Protein AF-A0A133SCG5-F1 (afdb_monomer_lite)

Structure (mmCIF, N/CA/C/O backbone):
data_AF-A0A133SCG5-F1
#
_entry.id   AF-A0A133SCG5-F1
#
loop_
_atom_site.group_PDB
_atom_site.id
_atom_site.type_symbol
_atom_site.label_atom_id
_atom_site.label_alt_id
_atom_site.label_comp_id
_atom_site.label_asym_id
_atom_site.label_entity_id
_atom_site.label_seq_id
_atom_site.pdbx_PDB_ins_code
_atom_site.Cartn_x
_atom_site.Cartn_y
_atom_site.Cartn_z
_atom_site.occupancy
_atom_site.B_iso_or_equiv
_atom_site.auth_seq_id
_atom_site.auth_comp_id
_atom_site.auth_asym_id
_atom_site.auth_atom_id
_atom_site.pdbx_PDB_model_num
ATOM 1 N N . MET A 1 1 ? -0.084 27.067 -29.427 1.00 41.94 1 MET A N 1
ATOM 2 C CA . MET A 1 1 ? 0.267 25.676 -29.767 1.00 41.94 1 MET A CA 1
ATOM 3 C C . MET A 1 1 ? 1.770 25.523 -29.621 1.00 41.94 1 MET A C 1
ATOM 5 O O . MET A 1 1 ? 2.487 26.187 -30.356 1.00 41.94 1 MET A O 1
ATOM 9 N N . ASN A 1 2 ? 2.204 24.798 -28.585 1.00 37.66 2 ASN A N 1
ATOM 10 C CA . ASN A 1 2 ? 3.337 23.859 -28.562 1.00 37.66 2 ASN A CA 1
ATOM 11 C C . ASN A 1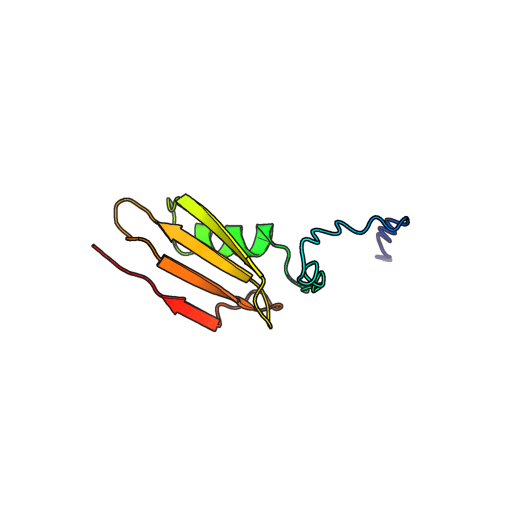 2 ? 3.740 23.583 -27.107 1.00 37.66 2 ASN A C 1
ATOM 13 O O . ASN A 1 2 ? 4.537 24.285 -26.494 1.00 37.66 2 ASN A O 1
ATOM 17 N N . LEU A 1 3 ? 3.092 22.536 -26.595 1.00 50.50 3 LEU A N 1
ATOM 18 C CA . LEU A 1 3 ? 3.463 21.699 -25.461 1.00 50.50 3 LEU A CA 1
ATOM 19 C C . LEU A 1 3 ? 4.824 21.059 -25.777 1.00 50.50 3 LEU A C 1
ATOM 21 O O . LEU A 1 3 ? 4.880 20.256 -26.700 1.00 50.50 3 LEU A O 1
ATOM 25 N N . PHE A 1 4 ? 5.902 21.364 -25.053 1.00 49.06 4 PHE A N 1
ATOM 26 C CA . PHE A 1 4 ? 7.095 20.510 -25.090 1.00 49.06 4 PHE A CA 1
ATOM 27 C C . PHE A 1 4 ? 7.832 20.490 -23.746 1.00 49.06 4 PHE A C 1
ATOM 29 O O . PHE A 1 4 ? 8.471 21.455 -23.344 1.00 49.06 4 PHE A O 1
ATOM 36 N N . LYS A 1 5 ? 7.713 19.319 -23.107 1.00 41.34 5 LYS A N 1
ATOM 37 C CA . LYS A 1 5 ? 8.699 18.613 -22.278 1.00 41.34 5 LYS A CA 1
ATOM 38 C C . LYS A 1 5 ? 9.363 19.410 -21.151 1.00 41.34 5 LYS A C 1
ATOM 40 O O . LYS A 1 5 ? 10.422 20.006 -21.322 1.00 41.34 5 LYS A O 1
ATOM 45 N N . LYS A 1 6 ? 8.831 19.233 -19.936 1.00 42.47 6 LYS A N 1
ATOM 46 C CA . LYS A 1 6 ? 9.666 19.245 -18.730 1.00 42.47 6 LYS A CA 1
ATOM 47 C C . LYS A 1 6 ? 10.552 17.998 -18.763 1.00 42.47 6 LYS A C 1
ATOM 49 O O . LYS A 1 6 ? 10.135 16.917 -18.374 1.00 42.47 6 LYS A O 1
ATOM 54 N N . ALA A 1 7 ? 11.756 18.155 -19.299 1.00 45.44 7 ALA A N 1
ATOM 55 C CA . ALA A 1 7 ? 12.850 17.233 -19.058 1.00 45.44 7 ALA A CA 1
ATOM 56 C C . ALA A 1 7 ? 13.347 17.484 -17.629 1.00 45.44 7 ALA A C 1
ATOM 58 O O . ALA A 1 7 ? 14.051 18.463 -17.387 1.00 45.44 7 ALA A O 1
ATOM 59 N N . LEU A 1 8 ? 12.950 16.634 -16.683 1.00 40.56 8 LEU A N 1
ATOM 60 C CA . LEU A 1 8 ? 13.601 16.565 -15.380 1.00 40.56 8 LEU A CA 1
ATOM 61 C C . LEU A 1 8 ? 14.659 15.463 -15.458 1.00 40.56 8 LEU A C 1
ATOM 63 O O . LEU A 1 8 ? 14.436 14.313 -15.103 1.00 40.56 8 LEU A O 1
ATOM 67 N N . VAL A 1 9 ? 15.811 15.835 -16.012 1.00 40.50 9 VAL A N 1
ATOM 68 C CA . VAL A 1 9 ? 17.041 15.054 -15.900 1.00 40.50 9 VAL A CA 1
ATOM 69 C C . VAL A 1 9 ? 17.597 15.329 -14.506 1.00 40.50 9 VAL A C 1
ATOM 71 O O . VAL A 1 9 ? 18.234 16.360 -14.292 1.00 40.50 9 VAL A O 1
ATOM 74 N N . ILE A 1 10 ? 17.349 14.430 -13.554 1.00 53.81 10 ILE A N 1
ATOM 75 C CA . ILE A 1 10 ? 18.142 14.368 -12.322 1.00 53.81 10 ILE A CA 1
ATOM 76 C C . ILE A 1 10 ? 19.294 13.418 -12.620 1.00 53.81 10 ILE A C 1
ATOM 78 O O . ILE A 1 10 ? 19.175 12.198 -12.557 1.00 53.81 10 ILE A O 1
ATOM 82 N N . GLY A 1 11 ? 20.398 14.010 -13.066 1.00 34.44 11 GLY A N 1
ATOM 83 C CA . GLY A 1 11 ? 21.660 13.311 -13.195 1.00 34.44 11 GLY A CA 1
ATOM 84 C C . GLY A 1 11 ? 22.288 13.052 -11.830 1.00 34.44 11 GLY A C 1
ATOM 85 O O . GLY A 1 11 ? 22.206 13.886 -10.932 1.00 34.44 11 GLY A O 1
ATOM 86 N N . GLY A 1 12 ? 23.020 11.944 -11.749 1.00 33.66 12 GLY A N 1
ATOM 87 C CA . GLY A 1 12 ? 24.207 11.856 -10.908 1.00 33.66 12 GLY A CA 1
ATOM 88 C C . GLY A 1 12 ? 24.182 10.754 -9.857 1.00 33.66 12 GLY A C 1
ATOM 89 O O . GLY A 1 12 ? 23.487 10.872 -8.863 1.00 33.66 12 GLY A O 1
ATOM 90 N N . LEU A 1 13 ? 25.087 9.785 -10.047 1.00 35.62 13 LEU A N 1
ATOM 91 C CA . LEU A 1 13 ? 25.850 9.114 -8.983 1.00 35.62 13 LEU A CA 1
ATOM 92 C C . LEU A 1 13 ? 24.982 8.298 -8.004 1.00 35.62 13 LEU A C 1
ATOM 94 O O . LEU A 1 13 ? 24.448 8.797 -7.029 1.00 35.62 13 LEU A O 1
ATOM 98 N N . GLY A 1 14 ? 24.844 6.990 -8.192 1.00 39.09 14 GLY A N 1
ATOM 99 C CA . GLY A 1 14 ? 25.972 6.100 -7.934 1.00 39.09 14 GLY A CA 1
ATOM 100 C C . GLY A 1 14 ? 26.356 6.117 -6.452 1.00 39.09 14 GLY A C 1
ATOM 101 O O . GLY A 1 14 ? 27.447 6.563 -6.132 1.00 39.09 14 GLY A O 1
ATOM 102 N N . MET A 1 15 ? 25.476 5.640 -5.567 1.00 43.09 15 MET A N 1
ATOM 103 C CA . MET A 1 15 ? 25.826 5.250 -4.196 1.00 43.09 15 MET A CA 1
ATOM 104 C C . MET A 1 15 ? 25.015 4.011 -3.815 1.00 43.09 15 MET A C 1
ATOM 106 O O . MET A 1 15 ? 23.874 4.084 -3.367 1.00 43.09 15 MET A O 1
ATOM 110 N N . SER A 1 16 ? 25.638 2.859 -4.042 1.00 41.81 16 SER A N 1
ATOM 111 C CA . SER A 1 16 ? 25.217 1.553 -3.561 1.00 41.81 16 SER A CA 1
ATOM 112 C C . SER A 1 16 ? 25.051 1.571 -2.041 1.00 41.81 16 SER A C 1
ATOM 114 O O . SER A 1 16 ? 26.032 1.756 -1.320 1.00 41.81 16 SER A O 1
ATOM 116 N N . LEU A 1 17 ? 23.850 1.299 -1.531 1.00 42.22 17 LEU A N 1
ATOM 117 C CA . LEU A 1 17 ? 23.687 0.888 -0.136 1.00 42.22 17 LEU A CA 1
ATOM 118 C C . LEU A 1 17 ? 23.897 -0.621 -0.042 1.00 42.22 17 LEU A C 1
ATOM 120 O O . LEU A 1 17 ? 22.967 -1.417 -0.028 1.00 42.22 17 LEU A O 1
ATOM 124 N N . ALA A 1 18 ? 25.176 -0.992 -0.009 1.00 37.53 18 ALA A N 1
ATOM 125 C CA . ALA A 1 18 ? 25.648 -2.326 0.318 1.00 37.53 18 ALA A CA 1
ATOM 126 C C . ALA A 1 18 ? 25.337 -2.671 1.781 1.00 37.53 18 ALA A C 1
ATOM 128 O O . ALA A 1 18 ? 26.132 -2.372 2.667 1.00 37.53 18 ALA A O 1
ATOM 129 N N . PHE A 1 19 ? 24.224 -3.359 2.038 1.00 36.19 19 PHE A N 1
ATOM 130 C CA . PHE A 1 19 ? 24.101 -4.173 3.245 1.00 36.19 19 PHE A CA 1
ATOM 131 C C . PHE A 1 19 ? 24.606 -5.577 2.930 1.00 36.19 19 PHE A C 1
ATOM 133 O O . PHE A 1 19 ? 23.895 -6.435 2.422 1.00 36.19 19 PHE A O 1
ATOM 140 N N . SER A 1 20 ? 25.892 -5.789 3.204 1.00 38.28 20 SER A N 1
ATOM 141 C CA . SER A 1 20 ? 26.473 -7.120 3.295 1.00 38.28 20 SER A CA 1
ATOM 142 C C . SER A 1 20 ? 26.874 -7.369 4.742 1.00 38.28 20 SER A C 1
ATOM 144 O O . SER A 1 20 ? 27.863 -6.832 5.227 1.00 38.28 20 SER A O 1
ATOM 146 N N . LEU A 1 21 ? 26.127 -8.239 5.409 1.00 50.69 21 LEU A N 1
ATOM 147 C CA . LEU A 1 21 ? 26.740 -9.461 5.916 1.00 50.69 21 LEU A CA 1
ATOM 148 C C . LEU A 1 21 ? 26.077 -10.623 5.167 1.00 50.69 21 LEU A C 1
ATOM 150 O O . LEU A 1 21 ? 25.329 -11.407 5.732 1.00 50.69 21 LEU A O 1
ATOM 154 N N . GLY A 1 22 ? 26.330 -10.678 3.853 1.00 39.19 22 GLY A N 1
ATOM 155 C CA . GLY A 1 22 ? 26.064 -11.860 3.033 1.00 39.19 22 GLY A CA 1
ATOM 156 C C . GLY A 1 22 ? 24.664 -11.993 2.432 1.00 39.19 22 GLY A C 1
ATOM 157 O O . GLY A 1 22 ? 24.050 -13.040 2.596 1.00 39.19 22 GLY A O 1
ATOM 158 N N . GLY A 1 23 ? 24.185 -11.005 1.669 1.00 36.91 23 GLY A N 1
ATOM 159 C CA . GLY A 1 23 ? 23.034 -11.243 0.790 1.00 36.91 23 GLY A CA 1
ATOM 160 C C . GLY A 1 23 ? 22.384 -9.990 0.214 1.00 36.91 23 GLY A C 1
ATOM 161 O O . GLY A 1 23 ? 21.475 -9.459 0.822 1.00 36.91 23 GLY A O 1
ATOM 162 N N . ILE A 1 24 ? 22.866 -9.572 -0.961 1.00 44.16 24 ILE A N 1
ATOM 163 C CA . ILE A 1 24 ? 22.149 -8.851 -2.032 1.00 44.16 24 ILE A CA 1
ATOM 164 C 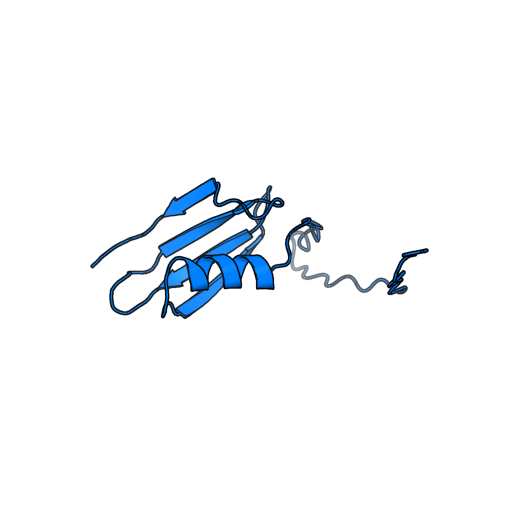C . ILE A 1 24 ? 21.295 -7.642 -1.592 1.00 44.16 24 ILE A C 1
ATOM 166 O O . ILE A 1 24 ? 20.158 -7.753 -1.152 1.00 44.16 24 ILE A O 1
ATOM 170 N N . VAL A 1 25 ? 21.865 -6.459 -1.825 1.00 42.12 25 VAL A N 1
ATOM 171 C CA . VAL A 1 25 ? 21.177 -5.160 -1.898 1.00 42.12 25 VAL A CA 1
ATOM 172 C C . VAL A 1 25 ? 19.973 -5.273 -2.833 1.00 42.12 25 VAL A C 1
ATOM 174 O O . VAL A 1 25 ? 20.165 -5.790 -3.936 1.00 42.12 25 VAL A O 1
ATOM 177 N N . PRO A 1 26 ? 18.772 -4.796 -2.456 1.00 40.91 26 PRO A N 1
ATOM 178 C CA . PRO A 1 26 ? 17.616 -4.900 -3.326 1.00 40.91 26 PRO A CA 1
ATOM 179 C C . PRO A 1 26 ? 17.920 -4.141 -4.612 1.00 40.91 26 PRO A C 1
ATOM 181 O O . PRO A 1 26 ? 18.249 -2.953 -4.603 1.00 40.91 26 PRO A O 1
ATOM 184 N N . THR A 1 27 ? 17.861 -4.871 -5.719 1.00 44.03 27 THR A N 1
ATOM 185 C CA . THR A 1 27 ? 17.686 -4.319 -7.053 1.00 44.03 27 THR A CA 1
ATOM 186 C C . THR A 1 27 ? 16.596 -3.259 -6.950 1.00 44.03 27 THR A C 1
ATOM 188 O O . THR A 1 27 ? 15.460 -3.585 -6.622 1.00 44.03 27 THR A O 1
ATOM 191 N N . THR A 1 28 ? 16.938 -1.987 -7.152 1.00 46.94 28 THR A N 1
ATOM 192 C CA . THR A 1 28 ? 15.943 -0.925 -7.312 1.00 46.94 28 THR A CA 1
ATOM 193 C C . THR A 1 28 ? 15.196 -1.222 -8.601 1.00 46.94 28 THR A C 1
ATOM 195 O O . THR A 1 28 ? 15.634 -0.824 -9.682 1.00 46.94 28 THR A O 1
ATOM 198 N N . ALA A 1 29 ? 14.134 -2.011 -8.490 1.00 49.16 29 ALA A N 1
ATOM 199 C CA . ALA A 1 29 ? 13.147 -2.142 -9.533 1.00 49.16 29 ALA A CA 1
ATOM 200 C C . ALA A 1 29 ? 12.526 -0.753 -9.716 1.00 49.16 29 ALA A C 1
ATOM 202 O O . ALA A 1 29 ? 12.072 -0.118 -8.763 1.00 49.16 29 ALA A O 1
ATOM 203 N N . VAL A 1 30 ? 12.676 -0.225 -10.927 1.00 52.00 30 VAL A N 1
ATOM 204 C CA . VAL A 1 30 ? 12.087 1.047 -11.329 1.00 52.00 30 VAL A CA 1
ATOM 205 C C . VAL A 1 30 ? 10.703 0.691 -11.839 1.00 52.00 30 VAL A C 1
ATOM 207 O O . VAL A 1 30 ? 10.576 0.266 -12.984 1.00 52.00 30 VAL A O 1
ATOM 210 N N . PHE A 1 31 ? 9.705 0.790 -10.970 1.00 57.56 31 PHE A N 1
ATOM 211 C CA . PHE A 1 31 ? 8.309 0.627 -11.358 1.00 57.56 31 PHE A CA 1
ATOM 212 C C . PHE A 1 31 ? 7.795 1.928 -11.972 1.00 57.56 31 PHE A C 1
ATOM 214 O O . PHE A 1 31 ? 8.310 3.009 -11.674 1.00 57.56 31 PHE A O 1
ATOM 221 N N . ALA A 1 32 ? 6.810 1.824 -12.865 1.00 63.38 32 ALA A N 1
ATOM 222 C CA . ALA A 1 32 ? 6.155 2.997 -13.438 1.00 63.38 32 ALA A CA 1
ATOM 223 C C . ALA A 1 32 ? 5.306 3.758 -12.403 1.00 63.38 32 ALA A C 1
ATOM 225 O O . ALA A 1 32 ? 5.116 4.963 -12.560 1.00 63.38 32 ALA A O 1
ATOM 226 N N . ILE A 1 33 ? 4.869 3.069 -11.346 1.00 69.69 33 ILE A N 1
ATOM 227 C CA . ILE A 1 33 ? 4.186 3.645 -10.191 1.00 69.69 33 ILE A CA 1
ATOM 228 C C . ILE A 1 33 ? 5.171 4.046 -9.088 1.00 69.69 33 ILE A C 1
ATOM 230 O O . ILE A 1 33 ? 6.107 3.309 -8.764 1.00 69.69 33 ILE A O 1
ATOM 234 N N . ASP A 1 34 ? 4.928 5.200 -8.471 1.00 82.62 34 ASP A N 1
ATOM 235 C CA . ASP A 1 34 ? 5.668 5.636 -7.292 1.00 82.62 34 ASP A CA 1
ATOM 236 C C . ASP A 1 34 ? 5.138 4.952 -6.015 1.00 82.62 34 ASP A C 1
ATOM 238 O O . ASP A 1 34 ? 3.944 4.712 -5.839 1.00 82.62 34 ASP A O 1
ATOM 242 N N . ALA A 1 35 ? 6.030 4.694 -5.056 1.00 82.12 35 ALA A N 1
ATOM 243 C CA . ALA A 1 35 ? 5.687 4.145 -3.739 1.00 82.12 35 ALA A CA 1
ATOM 244 C C . ALA A 1 35 ? 4.618 4.963 -2.979 1.00 82.12 35 ALA A C 1
ATOM 246 O O . ALA A 1 35 ? 3.857 4.408 -2.183 1.00 82.12 35 ALA A O 1
ATOM 247 N N . ASP A 1 36 ? 4.583 6.279 -3.197 1.00 87.19 36 ASP A N 1
ATOM 248 C CA . ASP A 1 36 ? 3.586 7.176 -2.608 1.00 87.19 36 ASP A CA 1
ATOM 249 C C . ASP A 1 36 ? 2.219 7.003 -3.288 1.00 87.19 36 ASP A C 1
ATOM 251 O O . ASP A 1 36 ? 1.199 6.948 -2.609 1.00 87.19 36 ASP A O 1
ATOM 255 N N . GLU A 1 37 ? 2.197 6.802 -4.609 1.00 89.88 37 GLU A N 1
ATOM 256 C CA . GLU A 1 37 ? 0.968 6.565 -5.374 1.00 89.88 37 GLU A CA 1
ATOM 257 C C . GLU A 1 37 ? 0.306 5.239 -4.971 1.00 89.88 37 GLU A C 1
ATOM 259 O O . GLU A 1 37 ? -0.905 5.187 -4.766 1.00 89.88 37 GLU A O 1
ATOM 264 N N . ALA A 1 38 ? 1.096 4.185 -4.735 1.00 89.38 38 ALA A N 1
ATOM 265 C CA . ALA A 1 38 ? 0.582 2.925 -4.196 1.00 89.38 38 ALA A CA 1
ATOM 266 C C . ALA A 1 38 ? -0.088 3.106 -2.813 1.00 89.38 38 ALA A C 1
ATOM 268 O O . ALA A 1 38 ? -1.145 2.537 -2.531 1.00 89.38 38 ALA A O 1
ATOM 269 N N . GLN A 1 39 ? 0.495 3.930 -1.939 1.00 90.69 39 GLN A N 1
ATOM 270 C CA . GLN A 1 39 ? -0.083 4.231 -0.624 1.00 90.69 39 GLN A CA 1
ATOM 271 C C . GLN A 1 39 ? -1.347 5.096 -0.717 1.00 90.69 39 GLN A C 1
ATOM 273 O O . GLN A 1 39 ? -2.294 4.878 0.048 1.00 90.69 39 GLN A O 1
ATOM 278 N N . ASP A 1 40 ? -1.379 6.044 -1.652 1.00 93.31 40 ASP A N 1
ATOM 279 C CA . ASP A 1 40 ? -2.541 6.894 -1.913 1.00 93.31 40 ASP A CA 1
ATOM 280 C C . ASP A 1 40 ? -3.730 6.058 -2.408 1.00 93.31 40 ASP A C 1
ATOM 282 O O . ASP A 1 40 ? -4.827 6.187 -1.867 1.00 93.31 40 ASP A O 1
ATOM 286 N N . ILE A 1 41 ? -3.506 5.110 -3.328 1.00 93.06 41 ILE A N 1
ATOM 287 C CA . ILE A 1 41 ? -4.544 4.177 -3.806 1.00 93.06 41 ILE A CA 1
ATOM 288 C C . ILE A 1 41 ? -5.164 3.399 -2.637 1.00 93.06 41 ILE A C 1
ATOM 290 O O . ILE A 1 41 ? -6.389 3.342 -2.500 1.00 93.06 41 ILE A O 1
ATOM 294 N N . VAL A 1 42 ? -4.341 2.834 -1.747 1.00 92.25 42 VAL A N 1
ATOM 295 C CA . VAL A 1 42 ? -4.845 2.098 -0.573 1.00 92.25 42 VAL A CA 1
ATOM 296 C C . VAL A 1 42 ? -5.582 3.012 0.403 1.00 92.25 42 VAL A C 1
ATOM 298 O O . VAL A 1 42 ? -6.596 2.606 0.976 1.00 92.25 42 VAL A O 1
ATOM 301 N N . SER A 1 43 ? -5.116 4.247 0.577 1.00 93.00 43 SER A N 1
ATOM 302 C CA . SER A 1 43 ? -5.770 5.236 1.438 1.00 93.00 43 SER A CA 1
ATOM 303 C C . SER A 1 43 ? -7.134 5.674 0.896 1.00 93.00 43 SER A C 1
ATOM 305 O O . SER A 1 43 ? -8.064 5.877 1.681 1.00 93.00 43 SER A O 1
ATOM 307 N N . ASP A 1 44 ? -7.273 5.765 -0.427 1.00 94.25 44 ASP A N 1
ATOM 308 C CA . ASP A 1 44 ? -8.529 6.083 -1.108 1.00 94.25 44 ASP A CA 1
ATOM 309 C C . ASP A 1 44 ? -9.524 4.915 -1.049 1.00 94.25 44 ASP A C 1
ATOM 311 O O . ASP A 1 44 ? -10.715 5.120 -0.792 1.00 94.25 44 ASP A O 1
ATOM 315 N N . MET A 1 45 ? -9.046 3.680 -1.234 1.00 92.12 45 MET A N 1
ATOM 316 C CA . MET A 1 45 ? -9.874 2.472 -1.137 1.00 92.12 45 MET A CA 1
ATOM 317 C C . MET A 1 45 ? -10.346 2.202 0.293 1.00 92.12 45 MET A C 1
ATOM 319 O O . MET A 1 45 ? -11.508 1.851 0.523 1.00 92.12 45 MET A O 1
ATOM 323 N N . TYR A 1 46 ? -9.452 2.380 1.264 1.00 92.44 46 TYR A N 1
ATOM 324 C CA . TYR A 1 46 ? -9.699 2.083 2.668 1.00 92.44 46 TYR A CA 1
ATOM 325 C C . TYR A 1 46 ? -9.492 3.337 3.528 1.00 92.44 46 TYR A C 1
ATOM 327 O O . TYR A 1 46 ? -8.512 3.450 4.265 1.00 92.44 46 TYR A O 1
ATOM 335 N N . PRO A 1 47 ? -10.440 4.289 3.507 1.00 91.25 47 PRO A N 1
ATOM 336 C CA . PRO A 1 47 ? -10.273 5.558 4.198 1.00 91.25 47 PRO A CA 1
ATOM 337 C C . PRO A 1 47 ? -10.105 5.371 5.709 1.00 91.25 47 PRO A C 1
ATOM 339 O O . PRO A 1 47 ? -10.904 4.712 6.383 1.00 91.25 47 PRO A O 1
ATOM 342 N N . GLY A 1 48 ? -9.066 6.004 6.255 1.00 90.75 48 GLY A N 1
ATOM 343 C CA . GLY A 1 48 ? -8.741 5.954 7.681 1.00 90.75 48 GLY A CA 1
ATOM 344 C C . GLY A 1 48 ? -7.959 4.711 8.115 1.00 90.75 48 GLY A C 1
ATOM 345 O O . GLY A 1 48 ? -7.907 4.421 9.315 1.00 90.75 48 GLY A O 1
ATOM 346 N N . VAL A 1 49 ? -7.365 3.971 7.174 1.00 93.50 49 VAL A N 1
ATOM 347 C CA . VAL A 1 49 ? -6.336 2.981 7.502 1.00 93.50 49 VAL A CA 1
ATOM 348 C C . VAL A 1 49 ? -5.019 3.649 7.873 1.00 93.50 49 VAL A C 1
ATOM 350 O O . VAL A 1 49 ? -4.681 4.736 7.416 1.00 93.50 49 VAL A O 1
ATOM 353 N N . MET A 1 50 ? -4.280 2.976 8.740 1.00 94.69 50 MET A N 1
ATOM 354 C CA . MET A 1 50 ? -2.891 3.257 9.044 1.00 94.69 50 MET A CA 1
ATOM 355 C C . MET A 1 50 ? -2.039 2.318 8.202 1.00 94.69 50 MET A C 1
ATOM 357 O O . MET A 1 50 ? -2.072 1.103 8.409 1.00 94.69 50 MET A O 1
ATOM 361 N N . ILE A 1 51 ? -1.280 2.885 7.272 1.00 92.88 51 ILE A N 1
ATOM 362 C CA . ILE A 1 51 ? -0.250 2.164 6.528 1.00 92.88 51 ILE A CA 1
ATOM 363 C C 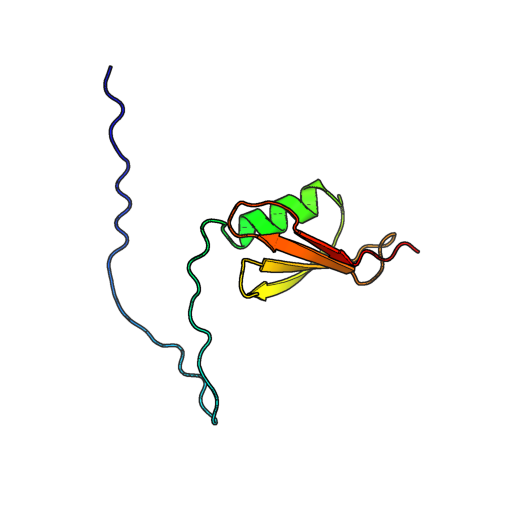. ILE A 1 51 ? 0.974 2.039 7.436 1.00 92.88 51 ILE A C 1
ATOM 365 O O . ILE A 1 51 ? 1.405 3.019 8.046 1.00 92.88 51 ILE A O 1
ATOM 369 N N . TYR A 1 52 ? 1.506 0.827 7.570 1.00 89.50 52 TYR A N 1
ATOM 370 C CA . TYR A 1 52 ? 2.643 0.542 8.452 1.00 89.50 52 TYR A CA 1
ATOM 371 C C . TYR A 1 52 ? 3.819 -0.126 7.740 1.00 89.50 52 TYR A C 1
ATOM 373 O O . TYR A 1 52 ? 4.879 -0.291 8.346 1.00 89.50 52 TYR A O 1
ATOM 381 N N . GLY A 1 53 ? 3.655 -0.504 6.474 1.00 87.56 53 GLY A N 1
ATOM 382 C CA . GLY A 1 53 ? 4.719 -1.097 5.684 1.00 87.56 53 GLY A CA 1
ATOM 383 C C . GLY A 1 53 ? 4.447 -1.000 4.192 1.00 87.56 53 GLY A C 1
ATOM 384 O O . GLY A 1 53 ? 3.299 -0.920 3.756 1.00 87.56 53 GLY A O 1
ATOM 385 N N . LEU A 1 54 ? 5.534 -1.008 3.434 1.00 89.56 54 LEU A N 1
ATOM 386 C CA . LEU A 1 54 ? 5.539 -1.061 1.985 1.00 89.56 54 LEU A CA 1
ATOM 387 C C . LEU A 1 54 ? 6.649 -2.025 1.571 1.00 89.56 54 LEU A C 1
ATOM 389 O O . LEU A 1 54 ? 7.808 -1.831 1.947 1.00 89.56 54 LEU A O 1
ATOM 393 N N . GLU A 1 55 ? 6.292 -3.053 0.816 1.00 88.56 55 GLU A N 1
ATOM 394 C CA . GLU A 1 55 ? 7.218 -4.061 0.315 1.00 88.56 55 GLU A CA 1
ATOM 395 C C . GLU A 1 55 ? 7.290 -3.984 -1.209 1.00 88.56 55 GLU A C 1
ATOM 397 O O . GLU A 1 55 ? 6.281 -3.799 -1.886 1.00 88.56 55 GLU A O 1
ATOM 402 N N . VAL A 1 56 ? 8.501 -4.103 -1.753 1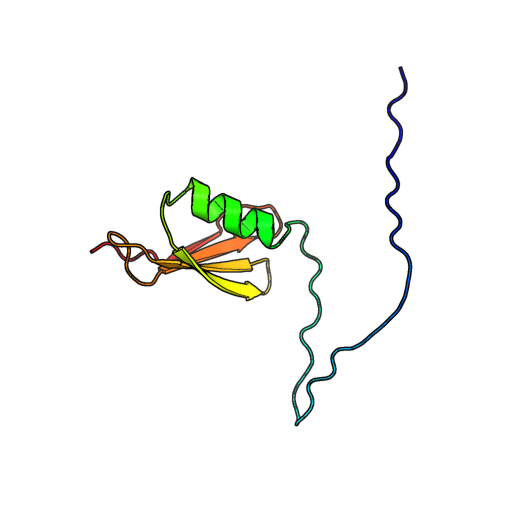.00 86.94 56 VAL A N 1
ATOM 403 C CA . VAL A 1 56 ? 8.713 -4.211 -3.199 1.00 86.94 56 VAL A CA 1
ATOM 404 C C . VAL A 1 56 ? 8.511 -5.667 -3.599 1.00 86.94 56 VAL A C 1
ATOM 406 O O . VAL A 1 56 ? 9.211 -6.542 -3.086 1.00 86.94 56 VAL A O 1
ATOM 409 N N . VAL A 1 57 ? 7.591 -5.915 -4.526 1.00 85.25 57 VAL A N 1
ATOM 410 C CA . VAL A 1 57 ? 7.320 -7.240 -5.103 1.00 85.25 57 VAL A CA 1
ATOM 411 C C . VAL A 1 57 ? 7.696 -7.255 -6.586 1.00 85.25 57 VAL A C 1
ATOM 413 O O . VAL A 1 57 ? 8.064 -6.223 -7.135 1.00 85.25 57 VAL A O 1
ATOM 416 N N . GLU A 1 58 ? 7.665 -8.424 -7.234 1.00 80.50 58 GLU A N 1
ATOM 417 C CA . GLU A 1 58 ? 8.161 -8.599 -8.614 1.00 80.50 58 GLU A CA 1
ATOM 418 C C . GLU A 1 58 ? 7.538 -7.607 -9.610 1.00 80.50 58 GLU A C 1
ATOM 420 O O . GLU A 1 58 ? 8.269 -7.017 -10.402 1.00 80.50 58 GLU A O 1
ATOM 425 N N . ASP A 1 59 ? 6.234 -7.344 -9.478 1.00 81.12 59 ASP A N 1
ATOM 426 C CA . ASP A 1 59 ? 5.461 -6.534 -10.425 1.00 81.12 59 ASP A CA 1
ATOM 427 C C . ASP A 1 59 ? 4.930 -5.215 -9.833 1.00 81.12 59 ASP A C 1
ATOM 429 O O . ASP A 1 59 ? 4.043 -4.605 -10.421 1.00 81.12 59 ASP A O 1
ATOM 433 N N . GLY A 1 60 ? 5.434 -4.757 -8.678 1.00 87.69 60 GLY A N 1
ATOM 434 C CA . GLY A 1 60 ? 5.007 -3.488 -8.074 1.00 87.69 60 GLY A CA 1
ATOM 435 C C . GLY A 1 60 ? 5.243 -3.398 -6.566 1.00 87.69 60 GLY A C 1
ATOM 436 O O . GLY A 1 60 ? 6.324 -3.717 -6.064 1.00 87.69 60 GLY A O 1
ATOM 437 N N . TYR A 1 61 ? 4.222 -2.962 -5.827 1.00 89.75 61 TYR A N 1
ATOM 438 C CA . TYR A 1 61 ? 4.288 -2.751 -4.382 1.00 89.75 61 TYR A CA 1
ATOM 439 C C . TYR A 1 61 ? 3.186 -3.494 -3.636 1.00 89.75 61 TYR A C 1
ATOM 441 O O . TYR A 1 61 ? 2.020 -3.441 -4.013 1.00 89.75 61 TYR A O 1
ATOM 449 N N . GLN A 1 62 ? 3.541 -4.107 -2.512 1.00 93.38 62 GLN A N 1
ATOM 450 C CA . GLN A 1 62 ? 2.578 -4.563 -1.519 1.00 93.38 62 GLN A CA 1
ATOM 451 C C . GLN A 1 62 ? 2.506 -3.548 -0.375 1.00 93.38 62 GLN A C 1
ATOM 453 O O . GLN A 1 62 ? 3.498 -3.257 0.293 1.00 93.38 62 GLN A O 1
ATOM 458 N N . VAL A 1 63 ? 1.316 -3.008 -0.139 1.00 93.12 63 VAL A N 1
ATOM 459 C CA . VAL A 1 63 ? 1.036 -2.036 0.919 1.00 93.12 63 VAL A CA 1
ATOM 460 C C . VAL A 1 63 ? 0.418 -2.764 2.105 1.00 93.12 63 VAL A C 1
ATOM 462 O O . VAL A 1 63 ? -0.601 -3.440 1.965 1.00 93.12 63 VAL A O 1
ATOM 465 N N . LEU A 1 64 ? 1.011 -2.600 3.286 1.00 92.69 64 LEU A N 1
ATOM 466 C CA . LEU A 1 64 ? 0.571 -3.215 4.536 1.00 92.69 64 LEU A CA 1
ATOM 467 C C . LEU A 1 64 ? -0.152 -2.182 5.405 1.00 92.69 64 LEU A C 1
ATOM 469 O O . LEU A 1 64 ? 0.413 -1.136 5.742 1.00 92.69 64 LEU A O 1
ATOM 473 N N . PHE A 1 65 ? -1.390 -2.473 5.801 1.00 95.00 65 PHE A N 1
ATOM 474 C CA . PHE A 1 65 ? -2.231 -1.520 6.524 1.00 95.00 65 PHE A CA 1
ATOM 475 C C . PHE A 1 65 ? -3.180 -2.181 7.528 1.00 95.00 65 PHE A C 1
ATOM 477 O O . PHE A 1 65 ? -3.450 -3.380 7.492 1.00 95.00 65 PHE A O 1
ATOM 484 N N . HIS A 1 66 ? -3.695 -1.388 8.465 1.00 94.50 66 HIS A N 1
ATOM 485 C CA . HIS A 1 66 ? -4.770 -1.804 9.366 1.00 94.50 66 HIS A CA 1
ATOM 486 C C . HIS A 1 66 ? -5.609 -0.599 9.810 1.00 94.50 66 HIS A C 1
ATOM 488 O O . HIS A 1 66 ? -5.198 0.550 9.696 1.00 94.50 66 HIS A O 1
ATOM 494 N N . SER A 1 67 ? -6.781 -0.830 10.391 1.00 92.38 67 SER A N 1
ATOM 495 C CA . SER A 1 67 ? -7.583 0.205 11.054 1.00 92.38 67 SER A CA 1
ATOM 496 C C . SER A 1 67 ? -8.298 -0.364 12.282 1.00 92.38 67 SER A C 1
ATOM 498 O O . SER A 1 67 ? -8.004 -1.461 12.751 1.00 92.38 67 SER A O 1
ATOM 500 N N . GLN A 1 68 ? -9.241 0.385 12.858 1.00 90.81 68 GLN A N 1
ATOM 501 C CA . GLN A 1 68 ? -10.109 -0.167 13.904 1.00 90.81 68 GLN A CA 1
ATOM 502 C C . GLN A 1 68 ? -11.082 -1.223 13.354 1.00 90.81 68 GLN A C 1
ATOM 504 O O . GLN A 1 68 ? -11.472 -2.128 14.090 1.00 90.81 68 GLN A O 1
ATOM 509 N N . ARG A 1 69 ? -11.472 -1.095 12.077 1.00 89.56 69 ARG A N 1
ATOM 510 C CA . ARG A 1 69 ? -12.452 -1.959 11.392 1.00 89.56 69 ARG A CA 1
ATOM 511 C C . ARG A 1 69 ? -11.797 -3.067 10.570 1.00 89.56 69 ARG A C 1
ATOM 513 O O . ARG A 1 69 ? -12.416 -4.097 10.333 1.00 89.56 69 ARG A O 1
ATOM 520 N N . ILE A 1 70 ? -10.561 -2.837 10.141 1.00 89.88 70 ILE A N 1
ATOM 521 C CA . ILE A 1 70 ? -9.784 -3.737 9.295 1.00 89.88 70 ILE A CA 1
ATOM 522 C C . ILE A 1 70 ? -8.592 -4.214 10.126 1.00 89.88 70 ILE A C 1
ATOM 524 O O . ILE A 1 70 ? -7.832 -3.398 10.645 1.00 89.88 70 ILE A O 1
ATOM 528 N N . GLY A 1 71 ? -8.455 -5.522 10.322 1.00 91.38 71 GLY A N 1
ATOM 529 C CA . GLY A 1 71 ? -7.263 -6.121 10.918 1.00 91.38 71 GLY A CA 1
ATOM 530 C C . GLY A 1 71 ? -6.019 -5.908 10.045 1.00 91.38 71 GLY A C 1
ATOM 531 O O . GLY A 1 71 ? -6.110 -5.287 8.990 1.00 91.38 71 GLY A O 1
ATOM 532 N N . PRO A 1 72 ? -4.845 -6.403 10.463 1.00 92.69 72 PRO A N 1
ATOM 533 C CA . PRO A 1 72 ? -3.660 -6.409 9.606 1.00 92.69 72 PRO A CA 1
ATOM 534 C C . PRO A 1 72 ? -3.998 -7.018 8.241 1.00 92.69 72 PRO A C 1
ATOM 536 O O . PRO A 1 72 ? -4.51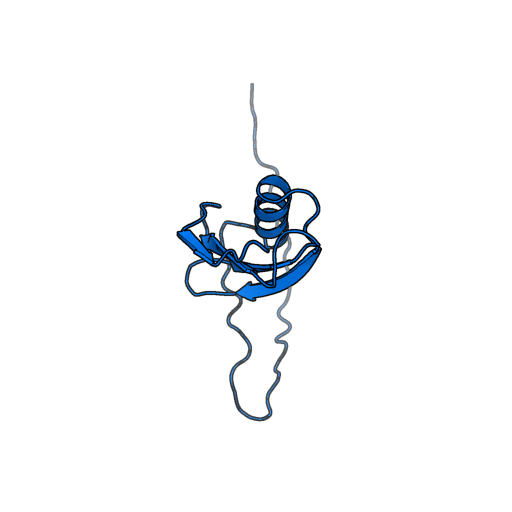2 -8.134 8.181 1.00 92.69 72 PRO A O 1
ATOM 539 N N . SER A 1 73 ? -3.802 -6.234 7.187 1.00 94.75 73 SER A N 1
ATOM 540 C CA . SER A 1 73 ? -4.220 -6.532 5.818 1.00 94.75 73 SER A CA 1
ATOM 541 C C . SER A 1 73 ? -3.172 -6.027 4.833 1.00 94.75 73 SER A C 1
ATOM 543 O O . SER A 1 73 ? -2.333 -5.189 5.183 1.00 94.75 73 SER A O 1
ATOM 545 N N . SER A 1 74 ? -3.232 -6.524 3.602 1.00 93.62 74 SER A N 1
ATOM 546 C CA . SER A 1 74 ? -2.323 -6.114 2.536 1.00 93.62 74 SER A CA 1
ATOM 547 C C . SER A 1 74 ? -3.026 -5.987 1.194 1.00 93.62 74 SER A C 1
ATOM 549 O O . SER A 1 74 ? -3.955 -6.740 0.914 1.00 93.62 74 SER A O 1
ATOM 551 N N . VAL A 1 75 ? -2.559 -5.061 0.362 1.00 94.44 75 VAL A N 1
ATOM 552 C CA . VAL A 1 75 ? -2.997 -4.895 -1.030 1.00 94.44 75 VAL A CA 1
ATOM 553 C C . VAL A 1 75 ? -1.757 -4.825 -1.908 1.00 94.44 75 VAL A C 1
ATOM 555 O O . VAL A 1 75 ? -0.830 -4.077 -1.598 1.00 94.44 75 VAL A O 1
ATOM 558 N N . THR A 1 76 ? -1.744 -5.595 -2.990 1.00 93.38 76 THR A N 1
ATOM 559 C CA . THR A 1 76 ? -0.679 -5.575 -3.992 1.00 93.38 76 THR A CA 1
ATOM 560 C C . THR A 1 76 ? -1.121 -4.744 -5.186 1.00 93.38 76 THR A C 1
ATOM 562 O O . THR A 1 76 ? -2.153 -5.019 -5.799 1.00 93.38 76 THR A O 1
ATOM 565 N N . ILE A 1 77 ? -0.316 -3.742 -5.517 1.00 92.38 77 ILE A N 1
ATOM 566 C CA . ILE A 1 77 ? -0.516 -2.818 -6.627 1.00 92.38 77 ILE A CA 1
ATOM 567 C C . ILE A 1 77 ? 0.592 -3.062 -7.642 1.00 92.38 77 ILE A C 1
ATOM 569 O O . ILE A 1 77 ? 1.769 -3.067 -7.277 1.00 92.38 77 ILE A O 1
ATOM 573 N N . ASN A 1 78 ? 0.215 -3.292 -8.897 1.00 90.12 78 ASN A N 1
ATOM 574 C CA . ASN A 1 78 ? 1.173 -3.502 -9.973 1.00 90.12 78 ASN A CA 1
ATOM 575 C C . ASN A 1 78 ? 1.788 -2.182 -10.475 1.00 90.12 78 ASN A C 1
ATOM 577 O O . ASN A 1 78 ? 1.397 -1.091 -10.061 1.00 90.12 78 ASN A O 1
ATOM 581 N N . GLU A 1 79 ? 2.746 -2.273 -11.396 1.00 84.25 79 GLU A N 1
ATOM 582 C CA . GLU A 1 79 ? 3.416 -1.110 -11.986 1.00 84.25 79 GLU A CA 1
ATOM 583 C C . GLU A 1 79 ? 2.484 -0.131 -12.721 1.00 84.25 79 GLU A C 1
ATOM 585 O O . GLU A 1 79 ? 2.828 1.042 -12.844 1.00 84.25 79 GLU A O 1
ATOM 590 N N . ASP A 1 80 ? 1.308 -0.588 -13.156 1.00 87.06 80 ASP A N 1
ATOM 591 C CA . ASP A 1 80 ? 0.285 0.220 -13.828 1.00 87.06 80 ASP A CA 1
ATOM 592 C C . ASP A 1 80 ? -0.662 0.936 -12.841 1.00 87.06 80 ASP A C 1
ATOM 594 O O . ASP A 1 80 ? -1.548 1.685 -13.258 1.00 87.06 80 ASP A O 1
ATOM 598 N N . GLY A 1 81 ? -0.492 0.717 -11.531 1.00 87.25 81 GLY A N 1
ATOM 599 C CA . GLY A 1 81 ? -1.373 1.252 -10.491 1.00 87.25 81 GLY A CA 1
ATOM 600 C C . GLY A 1 81 ? -2.680 0.487 -10.315 1.00 87.25 81 GLY A C 1
ATOM 601 O O . GLY A 1 81 ? -3.620 0.988 -9.697 1.00 87.25 81 GLY A O 1
ATOM 602 N N . GLU A 1 82 ? -2.756 -0.734 -10.833 1.00 90.12 82 GLU A N 1
ATOM 603 C CA . GLU A 1 82 ? -3.901 -1.617 -10.665 1.00 90.12 82 GLU A CA 1
ATOM 604 C C . GLU A 1 82 ? -3.704 -2.541 -9.461 1.00 90.12 82 GLU A C 1
ATOM 606 O O . GLU A 1 82 ? -2.631 -3.100 -9.229 1.00 90.12 82 GLU A O 1
ATOM 611 N N . VAL A 1 83 ? -4.777 -2.741 -8.700 1.00 91.94 83 VAL A N 1
ATOM 612 C CA . VAL A 1 83 ? -4.803 -3.726 -7.620 1.00 91.94 83 VAL A CA 1
ATOM 613 C C . VAL A 1 83 ? -4.898 -5.124 -8.223 1.00 91.94 83 VAL A C 1
ATOM 615 O O . VAL A 1 83 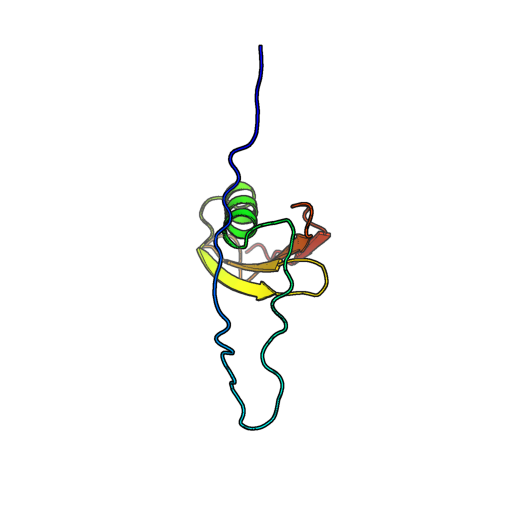? -5.882 -5.451 -8.888 1.00 91.94 83 VAL A O 1
ATOM 618 N N . VAL A 1 84 ? -3.881 -5.949 -7.981 1.00 92.75 84 VAL A N 1
ATOM 619 C CA . VAL A 1 84 ? -3.782 -7.312 -8.533 1.00 92.75 84 VAL A CA 1
ATOM 620 C C . VAL A 1 84 ? -4.036 -8.404 -7.501 1.00 92.75 84 VAL A C 1
ATOM 622 O O . VAL A 1 84 ? -4.391 -9.520 -7.876 1.00 92.75 84 VAL A O 1
ATOM 625 N N . ASP A 1 85 ? -3.875 -8.089 -6.216 1.00 92.44 85 ASP A N 1
ATOM 626 C CA . ASP A 1 85 ? -4.150 -9.008 -5.115 1.00 92.44 85 ASP A CA 1
ATOM 627 C C . ASP A 1 85 ? -4.548 -8.241 -3.849 1.00 92.44 85 ASP A C 1
ATOM 629 O O . ASP A 1 85 ? -4.022 -7.160 -3.573 1.00 92.44 85 ASP A O 1
ATOM 633 N N . GLU A 1 86 ? -5.472 -8.805 -3.074 1.00 92.69 86 GLU A N 1
ATOM 634 C CA . GLU A 1 86 ? -5.984 -8.207 -1.839 1.00 92.69 86 GLU A CA 1
ATOM 635 C C . GLU A 1 86 ? -6.165 -9.276 -0.760 1.00 92.69 86 GLU A C 1
ATOM 637 O O . GLU A 1 86 ? -6.909 -10.241 -0.933 1.00 92.69 86 GLU A O 1
ATOM 642 N N . ASP A 1 87 ? -5.550 -9.047 0.398 1.00 92.69 87 ASP A N 1
ATOM 643 C CA . ASP A 1 87 ? -5.735 -9.851 1.602 1.00 92.69 87 ASP A CA 1
ATOM 644 C C . ASP A 1 87 ? -6.263 -8.959 2.732 1.00 92.69 87 ASP A C 1
ATOM 646 O O . ASP A 1 87 ? -5.505 -8.354 3.498 1.00 92.69 87 ASP A O 1
ATOM 650 N N . VAL A 1 88 ? -7.591 -8.812 2.785 1.00 91.50 88 VAL A N 1
ATOM 651 C CA . VAL A 1 88 ? -8.285 -7.849 3.652 1.00 91.50 88 VAL A CA 1
ATOM 652 C C . VAL A 1 88 ? -9.128 -8.557 4.702 1.00 91.50 88 VAL A C 1
ATOM 654 O O . VAL A 1 88 ? -10.090 -9.266 4.403 1.00 91.50 88 VAL A O 1
ATOM 657 N N . HIS A 1 89 ? -8.811 -8.294 5.968 1.00 88.44 89 HIS A N 1
ATOM 658 C CA . HIS A 1 89 ? -9.442 -8.943 7.111 1.00 88.44 89 HIS A CA 1
ATOM 659 C C . HIS A 1 89 ? -10.370 -7.984 7.862 1.00 88.44 89 HIS A C 1
ATOM 661 O O . HIS A 1 89 ? -9.917 -7.145 8.642 1.00 88.44 89 HIS A O 1
ATOM 667 N N . TYR A 1 90 ? -11.685 -8.125 7.691 1.00 86.88 90 TYR A N 1
ATOM 668 C CA . TYR A 1 90 ? -12.666 -7.356 8.466 1.00 86.88 90 TYR A CA 1
ATOM 669 C C . TYR A 1 90 ? -12.862 -7.939 9.870 1.00 86.88 90 TYR A C 1
ATOM 671 O O . TYR A 1 90 ? -12.864 -9.158 10.054 1.00 86.88 90 TYR A O 1
ATOM 679 N N . ARG A 1 91 ? -13.025 -7.055 10.858 1.00 79.00 91 ARG A N 1
ATOM 680 C CA . ARG A 1 91 ? -13.405 -7.421 12.230 1.00 79.00 91 ARG A CA 1
ATOM 681 C C . ARG A 1 91 ? -14.912 -7.417 12.440 1.00 79.00 91 ARG A C 1
ATOM 683 O O . ARG A 1 91 ? -15.591 -6.560 11.832 1.00 79.00 91 ARG A O 1
#

Secondary structure (DSSP, 8-state):
--------------------SSS--------SS-HHHHHHHHHHHSTT-EEEEEEEETTEEEEEEE-SSB-SEEEEEETTS-EEEEE--B-

pLDDT: mean 73.57, std 22.8, range [33.66, 95.0]

Radius of gyration: 16.97 Å; chains: 1; bounding box: 40×38×44 Å

Foldseek 3Di:
DDDDDPPPPPDDDDDDPDPDPPDDDDDPDDFLDDQVLLVVLVCVVPPAWDWDDWDADPFGIKTWTAHPFWHTWIWDAGSVRDTPDTGIHGD

Sequence (91 aa):
MNLFKKALVIGGLGMSLAFSLGGIVPTTAVFAIDADEAQDIVSDMYPGVMIYGLEVVEDGYQVLFHSQRIGPSSVTINEDGEVVDEDVHYR